Protein AF-X0ZQP8-F1 (afdb_monomer_lite)

Structure (mmCIF, N/CA/C/O backbone):
data_AF-X0ZQP8-F1
#
_entry.id   AF-X0ZQP8-F1
#
loop_
_atom_site.group_PDB
_atom_site.id
_atom_site.type_symbol
_atom_site.label_atom_id
_atom_site.label_alt_id
_atom_site.label_comp_id
_atom_site.label_asym_id
_atom_site.label_entity_id
_atom_site.label_seq_id
_atom_site.pdbx_PDB_ins_code
_atom_site.Cartn_x
_atom_site.Cartn_y
_atom_site.Cartn_z
_atom_site.occupancy
_atom_site.B_iso_or_equiv
_atom_site.auth_seq_id
_atom_site.auth_co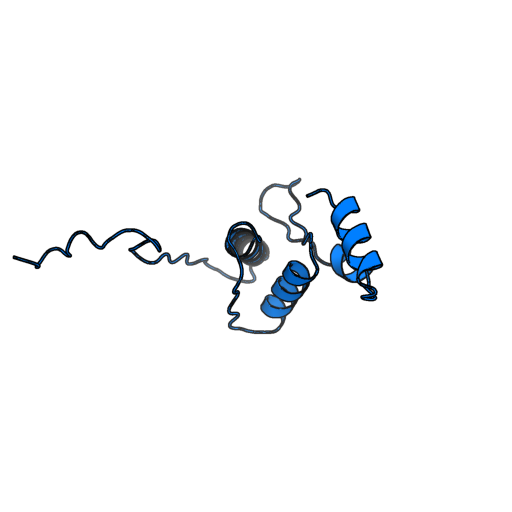mp_id
_atom_site.auth_asym_id
_atom_site.auth_atom_id
_atom_site.pdbx_PDB_model_num
ATOM 1 N N . MET A 1 1 ? 15.106 5.119 -9.609 1.00 54.66 1 MET A N 1
ATOM 2 C CA . MET A 1 1 ? 15.022 6.363 -10.407 1.00 54.66 1 MET A CA 1
ATOM 3 C C . MET A 1 1 ? 14.841 7.550 -9.468 1.00 54.66 1 MET A C 1
ATOM 5 O O . MET A 1 1 ? 14.078 7.424 -8.518 1.00 54.66 1 MET A O 1
ATOM 9 N N . SER A 1 2 ? 15.559 8.655 -9.687 1.00 72.56 2 SER A N 1
ATOM 10 C CA . SER A 1 2 ? 15.367 9.910 -8.937 1.00 72.56 2 SER A CA 1
ATOM 11 C C . SER A 1 2 ? 14.052 10.586 -9.355 1.00 72.56 2 SER A C 1
ATOM 13 O O . SER A 1 2 ? 13.713 10.537 -10.537 1.00 72.56 2 SER A O 1
ATOM 15 N N . GLN A 1 3 ? 13.338 11.225 -8.415 1.00 68.75 3 GLN A N 1
ATOM 16 C CA . GLN A 1 3 ? 12.120 12.023 -8.670 1.00 68.75 3 GLN A CA 1
ATOM 17 C C . GLN A 1 3 ? 12.337 13.012 -9.828 1.00 68.75 3 GLN A C 1
ATOM 19 O O . GLN A 1 3 ? 11.502 13.118 -10.721 1.00 68.75 3 GLN A O 1
ATOM 24 N N . VAL A 1 4 ? 13.506 13.660 -9.862 1.00 78.12 4 VAL A N 1
ATOM 25 C CA . VAL A 1 4 ? 13.888 14.636 -10.895 1.00 78.12 4 VAL A CA 1
ATOM 26 C C . VAL A 1 4 ? 13.909 14.002 -12.287 1.00 78.12 4 VAL A C 1
ATOM 28 O O . VAL A 1 4 ? 13.391 14.579 -13.236 1.00 78.12 4 VAL A O 1
ATOM 31 N N . LYS A 1 5 ? 14.435 12.776 -12.410 1.00 80.38 5 LYS A N 1
ATOM 32 C CA . LYS A 1 5 ? 14.534 12.083 -13.703 1.00 80.38 5 LYS A CA 1
ATOM 33 C C . LYS A 1 5 ? 13.150 11.782 -14.291 1.00 80.38 5 LYS A C 1
ATOM 35 O O . LYS A 1 5 ? 12.946 11.974 -15.482 1.00 80.38 5 LYS A O 1
ATOM 40 N N . TYR A 1 6 ? 12.199 11.384 -13.444 1.00 81.38 6 TYR A N 1
ATOM 41 C CA . TYR A 1 6 ? 10.825 11.108 -13.870 1.00 81.38 6 TYR A CA 1
ATOM 42 C C . TYR A 1 6 ? 10.099 12.373 -14.359 1.00 81.38 6 TYR A C 1
ATOM 44 O O . TYR A 1 6 ? 9.409 12.334 -15.374 1.00 81.38 6 TYR A O 1
ATOM 52 N N . HIS A 1 7 ? 10.294 13.513 -13.687 1.00 80.44 7 HIS A N 1
ATOM 53 C CA . HIS A 1 7 ? 9.701 14.787 -14.115 1.00 80.44 7 HIS A CA 1
ATOM 54 C C . HIS A 1 7 ? 10.252 15.251 -15.475 1.00 80.44 7 HIS A C 1
ATOM 56 O O . HIS A 1 7 ? 9.494 15.752 -16.310 1.00 80.44 7 HIS A O 1
ATOM 62 N N . VAL A 1 8 ? 11.555 15.047 -15.716 1.00 82.62 8 VAL A N 1
ATOM 63 C CA . VAL A 1 8 ? 12.202 15.368 -16.999 1.00 82.62 8 VAL A CA 1
ATOM 64 C C . VAL A 1 8 ? 11.663 14.481 -18.126 1.00 82.62 8 VAL A C 1
ATOM 66 O O . VAL A 1 8 ? 11.256 15.012 -19.156 1.00 82.62 8 VAL A O 1
ATOM 69 N N . GLU A 1 9 ? 11.577 13.162 -17.922 1.00 82.69 9 GLU A N 1
ATOM 70 C CA . GLU A 1 9 ? 11.031 12.226 -18.925 1.00 82.69 9 GLU A CA 1
ATOM 71 C C . GLU A 1 9 ? 9.587 12.562 -19.320 1.00 82.69 9 GLU A C 1
ATOM 73 O O . GLU A 1 9 ? 9.240 12.569 -20.498 1.00 82.69 9 GLU A O 1
ATOM 78 N N . MET A 1 10 ? 8.726 12.868 -18.350 1.00 79.94 10 MET A N 1
ATOM 79 C CA . MET A 1 10 ? 7.324 13.194 -18.631 1.00 79.94 10 MET A CA 1
ATOM 80 C C . MET A 1 10 ? 7.169 14.528 -19.375 1.00 79.94 10 MET A C 1
ATOM 82 O O . MET A 1 10 ? 6.330 14.629 -20.268 1.00 79.94 10 MET A O 1
ATOM 86 N N . SER A 1 11 ? 7.999 15.527 -19.048 1.00 77.12 11 SER A N 1
ATOM 87 C CA . SER A 1 11 ? 8.015 16.817 -19.754 1.00 77.12 11 SER A CA 1
ATOM 88 C C . SER A 1 11 ? 8.456 16.664 -21.213 1.00 77.12 11 SER A C 1
ATOM 90 O O . SER A 1 11 ? 7.889 17.296 -22.098 1.00 77.12 11 SER A O 1
ATOM 92 N N . GLN A 1 12 ? 9.431 15.789 -21.480 1.00 78.19 12 GLN A N 1
ATOM 93 C CA . GLN A 1 12 ? 9.905 15.496 -22.839 1.00 78.19 12 GLN A CA 1
ATOM 94 C C . GLN A 1 12 ? 8.860 14.759 -23.686 1.00 78.19 12 GLN A C 1
ATOM 96 O O . GLN A 1 12 ? 8.784 14.976 -24.891 1.00 78.19 12 GLN A O 1
ATOM 101 N N . ASN A 1 13 ? 8.009 13.945 -23.058 1.00 78.38 13 ASN A N 1
ATOM 102 C CA . ASN A 1 13 ? 6.925 13.226 -23.732 1.00 78.38 13 ASN A CA 1
ATOM 103 C C . ASN A 1 13 ? 5.685 14.097 -24.025 1.00 78.38 13 ASN A C 1
ATOM 105 O O . ASN A 1 13 ? 4.643 13.565 -24.407 1.00 78.38 13 ASN A O 1
ATOM 109 N N . ASN A 1 14 ? 5.778 15.420 -23.833 1.00 71.06 14 ASN A N 1
ATOM 110 C CA . ASN A 1 14 ? 4.719 16.405 -24.075 1.00 71.06 14 ASN A CA 1
ATOM 111 C C . ASN A 1 14 ? 3.382 16.076 -23.379 1.00 71.06 14 ASN A C 1
ATOM 113 O O . ASN A 1 14 ? 2.315 16.503 -23.822 1.00 71.06 14 ASN A O 1
ATOM 117 N N . GLN A 1 15 ? 3.428 15.305 -22.288 1.00 66.19 15 GLN A N 1
ATOM 118 C CA . GLN A 1 15 ? 2.258 15.036 -21.464 1.00 66.19 15 GLN A CA 1
ATOM 119 C C . GLN A 1 15 ? 2.166 16.121 -20.388 1.00 66.19 15 GLN A C 1
ATOM 121 O O . GLN A 1 15 ? 3.046 16.189 -19.528 1.00 66.19 15 GLN A O 1
ATOM 126 N N . PRO A 1 16 ? 1.128 16.977 -20.395 1.00 68.06 16 PRO A N 1
ATOM 127 C CA . PRO A 1 16 ? 0.924 17.924 -19.314 1.00 68.06 16 PRO A CA 1
ATOM 128 C C . PRO A 1 16 ? 0.592 17.142 -18.043 1.00 68.06 16 PRO A C 1
ATOM 130 O O . PRO A 1 16 ? -0.455 16.503 -17.933 1.00 68.06 16 PRO A O 1
ATOM 133 N N . VAL A 1 17 ? 1.513 17.169 -17.085 1.00 70.50 17 VAL A N 1
ATOM 134 C CA . VAL A 1 17 ? 1.329 16.544 -15.779 1.00 70.50 17 VAL A CA 1
ATOM 135 C C . VAL A 1 17 ? 1.071 17.629 -14.749 1.00 70.50 17 VAL A C 1
ATOM 137 O O . VAL A 1 17 ? 1.909 18.504 -14.535 1.00 70.50 17 VAL A O 1
ATOM 140 N N . ASP A 1 18 ? -0.071 17.552 -14.068 1.00 76.50 18 ASP A N 1
ATOM 141 C CA . ASP A 1 18 ? -0.279 18.350 -12.866 1.00 76.50 18 ASP A CA 1
ATOM 142 C C . ASP A 1 18 ? 0.499 17.722 -11.705 1.00 76.50 18 ASP A C 1
ATOM 144 O O . ASP A 1 18 ? 0.089 16.747 -11.073 1.00 76.50 18 ASP A O 1
ATOM 148 N N . TRP A 1 19 ? 1.665 18.293 -11.433 1.00 74.81 19 TRP A N 1
ATOM 149 C CA . TRP A 1 19 ? 2.564 17.827 -10.386 1.00 74.81 19 TRP A CA 1
ATOM 150 C C . TRP A 1 19 ? 1.972 17.979 -8.985 1.00 74.81 19 TRP A C 1
ATOM 152 O O . TRP A 1 19 ? 2.327 17.208 -8.096 1.00 74.81 19 TRP A O 1
ATOM 162 N N . LYS A 1 20 ? 1.033 18.911 -8.773 1.00 74.25 20 LYS A N 1
ATOM 163 C CA . LYS A 1 20 ? 0.392 19.097 -7.464 1.00 74.25 20 LYS A CA 1
ATOM 164 C C . LYS A 1 20 ? -0.445 17.880 -7.074 1.00 74.25 20 LYS A C 1
ATOM 166 O O . LYS A 1 20 ? -0.533 17.569 -5.889 1.00 74.25 20 LYS A O 1
ATOM 171 N N . LEU A 1 21 ? -0.992 17.154 -8.053 1.00 71.12 21 LEU A N 1
ATOM 172 C CA . LEU A 1 21 ? -1.716 15.903 -7.819 1.00 71.12 21 LEU A CA 1
ATOM 173 C C . LEU A 1 21 ? -0.819 14.806 -7.230 1.00 71.12 21 LEU A C 1
ATOM 175 O O . LEU A 1 21 ? -1.275 14.087 -6.350 1.00 71.12 21 LEU A O 1
ATOM 179 N N . LEU A 1 22 ? 0.450 14.702 -7.645 1.00 71.00 22 LEU A N 1
ATOM 180 C CA . LEU A 1 22 ? 1.376 13.689 -7.109 1.00 71.00 22 LEU A CA 1
ATOM 181 C C . LEU A 1 22 ? 1.756 13.926 -5.645 1.00 71.00 22 LEU A C 1
ATOM 183 O O . LEU A 1 22 ? 2.052 12.979 -4.921 1.00 71.00 22 LEU A O 1
ATOM 187 N N . TYR A 1 23 ? 1.768 15.182 -5.203 1.00 69.75 23 TYR A N 1
ATOM 188 C CA . TYR A 1 23 ? 2.122 15.534 -3.826 1.00 69.75 23 TYR A CA 1
ATOM 189 C C . TYR A 1 23 ? 0.911 15.605 -2.891 1.00 69.75 23 TYR A C 1
ATOM 191 O O . TYR A 1 23 ? 1.090 15.827 -1.692 1.00 69.75 23 TYR A O 1
ATOM 199 N N . LYS A 1 24 ? -0.301 15.407 -3.427 1.00 74.25 24 LYS A N 1
ATOM 200 C CA . LYS A 1 24 ? -1.558 15.499 -2.682 1.00 74.25 24 LYS A CA 1
ATOM 201 C C . LYS A 1 24 ? -1.698 14.382 -1.654 1.00 74.25 24 LYS A C 1
ATOM 203 O O . LYS A 1 24 ? -2.116 14.641 -0.530 1.00 74.25 24 LYS A O 1
ATOM 208 N N . ASP A 1 25 ? -1.352 13.156 -2.040 1.00 74.12 25 ASP A N 1
ATOM 209 C CA . ASP A 1 25 ? -1.612 11.985 -1.216 1.00 74.12 25 ASP A CA 1
ATOM 210 C C . ASP A 1 25 ? -0.396 11.548 -0.405 1.00 74.12 25 ASP A C 1
ATOM 212 O O . ASP A 1 25 ? 0.704 11.320 -0.916 1.00 74.12 25 ASP A O 1
ATOM 216 N N . VAL A 1 26 ? -0.634 11.391 0.895 1.00 74.38 26 VAL A N 1
ATOM 217 C CA . VAL A 1 26 ? 0.324 10.870 1.865 1.00 74.38 26 VAL A CA 1
ATOM 218 C C . VAL A 1 26 ? -0.327 9.703 2.573 1.00 74.38 26 VAL A C 1
ATOM 220 O O . VAL A 1 26 ? -1.394 9.842 3.167 1.00 74.38 26 VAL A O 1
ATOM 223 N N . ILE A 1 27 ? 0.318 8.545 2.502 1.00 75.75 27 ILE A N 1
ATOM 224 C CA . ILE A 1 27 ? -0.108 7.360 3.230 1.00 75.75 27 ILE A CA 1
ATOM 225 C C . ILE A 1 27 ? 0.708 7.301 4.519 1.00 75.75 27 ILE A C 1
ATOM 227 O O . ILE A 1 27 ? 1.931 7.106 4.495 1.00 75.75 27 ILE A O 1
ATOM 231 N N . TYR A 1 28 ? 0.024 7.482 5.648 1.00 68.56 28 TYR A N 1
ATOM 232 C CA . TYR A 1 28 ? 0.629 7.458 6.974 1.00 68.56 28 TYR A CA 1
ATOM 233 C C . TYR A 1 28 ? 0.588 6.047 7.553 1.00 68.56 28 TYR A C 1
ATOM 235 O O . TYR A 1 28 ? -0.461 5.536 7.933 1.00 68.56 28 TYR A O 1
ATOM 243 N N . VAL A 1 29 ? 1.754 5.424 7.686 1.00 73.00 29 VAL A N 1
ATOM 244 C CA . VAL A 1 29 ? 1.896 4.118 8.344 1.00 73.00 29 VAL A CA 1
ATOM 245 C C . VAL A 1 29 ? 2.178 4.269 9.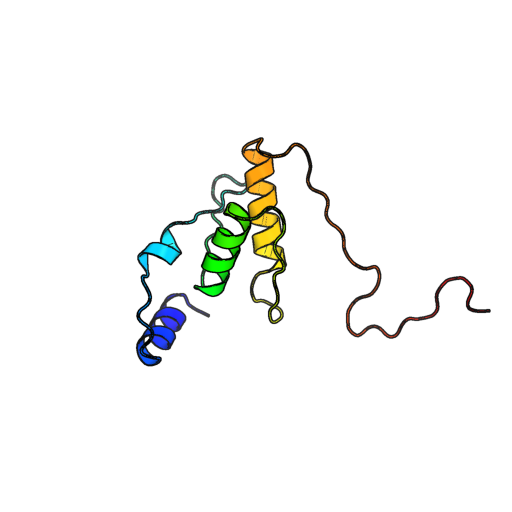849 1.00 73.00 29 VAL A C 1
ATOM 247 O O . VAL A 1 29 ? 2.262 5.373 10.395 1.00 73.00 29 VAL A O 1
ATOM 250 N N . PHE A 1 30 ? 2.255 3.145 10.568 1.00 63.31 30 PHE A N 1
ATOM 251 C CA . PHE A 1 30 ? 2.389 3.098 12.032 1.00 63.31 30 PHE A CA 1
ATOM 252 C C . PHE A 1 30 ? 3.672 3.746 12.584 1.00 63.31 30 PHE A C 1
ATOM 254 O O . PHE A 1 30 ? 3.684 4.179 13.734 1.00 63.31 30 PHE A O 1
ATOM 261 N N . LYS A 1 31 ? 4.743 3.870 11.789 1.00 68.00 31 LYS A N 1
ATOM 262 C CA . LYS A 1 31 ? 5.974 4.543 12.227 1.00 68.00 31 LYS A CA 1
ATOM 263 C C . LYS A 1 31 ? 5.833 6.058 12.044 1.00 68.00 31 LYS A C 1
ATOM 265 O O . LYS A 1 31 ? 5.656 6.513 10.917 1.00 68.00 31 LYS A O 1
ATOM 270 N N . LYS A 1 32 ? 5.942 6.804 13.151 1.00 57.94 32 LYS A N 1
ATOM 271 C CA . LYS A 1 32 ? 5.665 8.252 13.279 1.00 57.94 32 LYS A CA 1
ATOM 272 C C . LYS A 1 32 ? 6.352 9.139 12.222 1.00 57.94 32 LYS A C 1
ATOM 274 O O . LYS A 1 32 ? 5.769 10.141 11.841 1.00 57.94 32 LYS A O 1
ATOM 279 N N . ASP A 1 33 ? 7.492 8.700 11.679 1.00 58.72 33 ASP A N 1
ATOM 280 C CA . ASP A 1 33 ? 8.314 9.480 10.737 1.00 58.72 33 ASP A CA 1
ATOM 281 C C . ASP A 1 33 ? 8.489 8.826 9.355 1.00 58.72 33 ASP A C 1
ATOM 283 O O . ASP A 1 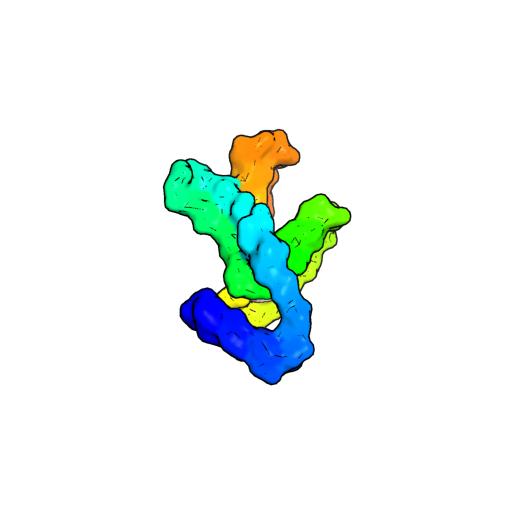33 ? 9.420 9.153 8.619 1.00 58.72 33 ASP A O 1
ATOM 287 N N . LYS A 1 34 ? 7.650 7.845 8.988 1.00 69.75 34 LYS A N 1
ATOM 288 C CA . LYS A 1 34 ? 7.747 7.194 7.672 1.00 69.75 34 LYS A CA 1
ATOM 289 C C . LYS A 1 34 ? 6.506 7.472 6.837 1.00 69.75 34 LYS A C 1
ATOM 291 O O . LYS A 1 34 ? 5.515 6.753 6.910 1.00 69.75 34 LYS A O 1
ATOM 296 N N . GLU A 1 35 ? 6.590 8.507 6.013 1.00 79.94 35 GLU A N 1
ATOM 297 C CA . GLU A 1 35 ? 5.574 8.807 5.010 1.00 79.94 35 GLU A CA 1
ATOM 298 C C . GLU A 1 35 ? 5.790 7.964 3.751 1.00 79.94 35 GLU A C 1
ATOM 300 O O . GLU A 1 35 ? 6.911 7.827 3.250 1.00 79.94 35 GLU A O 1
ATOM 305 N N . ILE A 1 36 ? 4.705 7.404 3.218 1.00 87.81 36 ILE A N 1
ATOM 306 C CA . ILE A 1 36 ? 4.706 6.737 1.919 1.00 87.81 36 ILE A CA 1
ATOM 307 C C . ILE A 1 36 ? 3.930 7.622 0.949 1.00 87.81 36 ILE A C 1
ATOM 309 O O . ILE A 1 36 ? 2.765 7.934 1.174 1.00 87.81 36 ILE A O 1
ATOM 313 N N . ARG A 1 37 ? 4.591 8.034 -0.133 1.00 87.00 37 ARG A N 1
ATOM 314 C CA . ARG A 1 37 ? 4.023 8.907 -1.165 1.00 87.00 37 ARG A CA 1
ATOM 315 C C . ARG A 1 37 ? 4.128 8.240 -2.536 1.00 87.00 37 ARG A C 1
ATOM 317 O O . ARG A 1 37 ? 5.129 7.550 -2.785 1.00 87.00 37 ARG A O 1
ATOM 324 N N . PRO A 1 38 ? 3.140 8.433 -3.423 1.00 89.06 38 PRO A N 1
ATOM 325 C CA . PRO A 1 38 ? 3.266 8.009 -4.807 1.00 89.06 38 PRO A CA 1
ATOM 326 C C . PRO A 1 38 ? 4.422 8.766 -5.472 1.00 89.06 38 PRO A C 1
ATOM 328 O O . PRO A 1 38 ? 4.641 9.951 -5.238 1.00 89.06 38 PRO A O 1
ATOM 331 N N . LYS A 1 39 ? 5.197 8.057 -6.292 1.00 88.00 39 LYS A N 1
ATOM 332 C CA . LYS A 1 39 ? 6.343 8.605 -7.039 1.00 88.00 39 LYS A CA 1
ATOM 333 C C . LYS A 1 39 ? 6.050 8.775 -8.526 1.00 88.00 39 LYS A C 1
ATOM 335 O O . LYS A 1 39 ? 6.854 9.359 -9.243 1.00 88.00 39 LYS A O 1
ATOM 340 N N . THR A 1 40 ? 4.943 8.210 -9.000 1.00 88.56 40 THR A N 1
ATOM 341 C CA . THR A 1 40 ? 4.538 8.231 -10.407 1.00 88.56 40 THR A CA 1
ATOM 342 C C . THR A 1 40 ? 3.038 8.462 -10.522 1.00 88.56 40 THR A C 1
ATOM 344 O O . THR A 1 40 ? 2.278 8.169 -9.595 1.00 88.56 40 THR A O 1
ATOM 347 N N . LEU A 1 41 ? 2.585 8.927 -11.688 1.00 87.56 41 LEU A N 1
ATOM 348 C CA . LEU A 1 41 ? 1.155 9.148 -11.935 1.00 87.56 41 LEU A CA 1
ATOM 349 C C . LEU A 1 41 ? 0.342 7.860 -11.875 1.00 87.56 41 LEU A C 1
ATOM 351 O O . LEU A 1 41 ? -0.796 7.876 -11.424 1.00 87.56 41 LEU A O 1
ATOM 355 N N . GLY A 1 42 ? 0.924 6.735 -12.296 1.00 89.44 42 GLY A N 1
ATOM 356 C CA . GLY A 1 42 ? 0.275 5.430 -12.175 1.00 89.44 42 GLY A CA 1
ATOM 357 C C . GLY A 1 42 ? 0.012 5.051 -10.717 1.00 89.44 42 GLY A C 1
ATOM 358 O O . GLY A 1 42 ? -1.055 4.536 -10.402 1.00 89.44 42 GLY A O 1
ATOM 359 N N . GLN A 1 43 ? 0.945 5.366 -9.814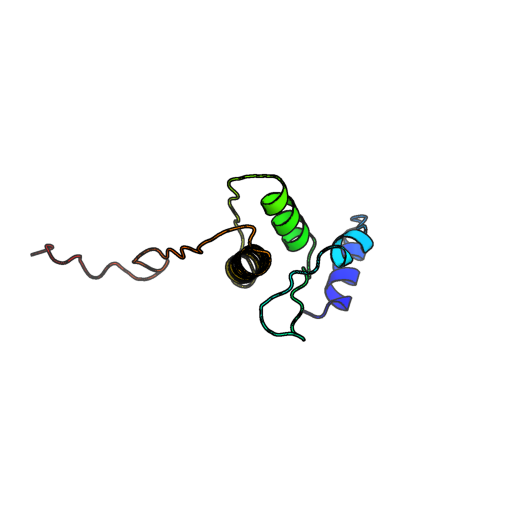 1.00 92.06 43 GLN A N 1
ATOM 360 C CA . GLN A 1 43 ? 0.765 5.137 -8.379 1.00 92.06 43 GLN A CA 1
ATOM 361 C C . GLN A 1 43 ? -0.289 6.071 -7.777 1.00 92.06 43 GLN A C 1
ATOM 363 O O . GLN A 1 43 ? -1.089 5.621 -6.965 1.00 92.06 43 GLN A O 1
ATOM 368 N N . GLN A 1 44 ? -0.336 7.337 -8.205 1.00 90.62 44 GLN A N 1
ATOM 369 C CA . GLN A 1 44 ? -1.389 8.267 -7.787 1.00 90.62 44 GLN A CA 1
ATOM 370 C C . GLN A 1 44 ? -2.771 7.783 -8.245 1.00 90.62 44 GLN A C 1
ATOM 372 O O . GLN A 1 44 ? -3.675 7.643 -7.429 1.00 90.62 44 GLN A O 1
ATOM 377 N N . LYS A 1 45 ? -2.908 7.404 -9.523 1.00 91.00 45 LYS A N 1
ATOM 378 C CA . LYS A 1 45 ? -4.142 6.810 -10.064 1.00 91.00 45 LYS A CA 1
ATOM 379 C C . LYS A 1 45 ? -4.557 5.552 -9.307 1.00 91.00 45 LYS A C 1
ATOM 381 O O . LYS A 1 45 ? -5.744 5.345 -9.087 1.00 91.00 45 LYS A O 1
ATOM 386 N N . TYR A 1 46 ? -3.594 4.723 -8.906 1.00 92.62 46 TYR A N 1
ATOM 387 C CA . TYR A 1 46 ? -3.863 3.553 -8.080 1.00 92.62 46 TYR A CA 1
ATOM 388 C C . TYR A 1 46 ? -4.469 3.950 -6.720 1.00 92.62 46 TYR A C 1
ATOM 390 O O . TYR A 1 46 ? -5.524 3.435 -6.358 1.00 92.62 46 TYR A O 1
ATOM 398 N N . ILE A 1 47 ? -3.861 4.895 -5.999 1.00 92.31 47 ILE A N 1
ATOM 399 C CA . ILE A 1 47 ? -4.384 5.374 -4.707 1.00 92.31 47 ILE A CA 1
ATOM 400 C C . ILE A 1 47 ? -5.790 5.969 -4.872 1.00 92.31 47 ILE A C 1
ATOM 402 O O . ILE A 1 47 ? -6.695 5.642 -4.105 1.00 92.31 47 ILE A O 1
ATOM 406 N N . ASP A 1 48 ? -5.995 6.794 -5.900 1.00 92.06 48 ASP A N 1
ATOM 407 C CA . ASP A 1 48 ? -7.299 7.388 -6.204 1.00 92.06 48 ASP A CA 1
ATOM 408 C C . ASP A 1 48 ? -8.362 6.333 -6.533 1.00 92.06 48 ASP A C 1
ATOM 410 O O . ASP A 1 48 ? -9.522 6.494 -6.155 1.00 92.06 48 ASP A O 1
ATOM 414 N N . ALA A 1 49 ? -7.984 5.251 -7.222 1.00 94.88 49 ALA A N 1
ATOM 415 C CA . ALA A 1 49 ? -8.891 4.149 -7.518 1.00 94.88 49 ALA A CA 1
ATOM 416 C C . ALA A 1 49 ? -9.339 3.435 -6.237 1.00 94.88 49 ALA A C 1
ATOM 418 O O . ALA A 1 49 ? -10.530 3.175 -6.093 1.00 94.88 49 ALA A O 1
ATOM 419 N N . VAL A 1 50 ? -8.429 3.181 -5.289 1.00 94.00 50 VAL A N 1
ATOM 420 C CA . VAL A 1 50 ? -8.768 2.531 -4.006 1.00 94.00 50 VAL A CA 1
ATOM 421 C C . VAL A 1 50 ? -9.732 3.375 -3.177 1.00 94.00 50 VAL A C 1
ATOM 423 O O . VAL A 1 50 ? -10.631 2.836 -2.552 1.00 94.00 50 VAL A O 1
ATOM 426 N N . LYS A 1 51 ? -9.604 4.705 -3.208 1.00 90.75 51 LYS A N 1
ATOM 427 C CA . LYS A 1 51 ? -10.511 5.604 -2.474 1.00 90.75 51 LYS A CA 1
ATOM 428 C C . LYS A 1 51 ? -11.931 5.668 -3.043 1.00 90.75 51 LYS A C 1
ATOM 430 O O . LYS A 1 51 ? -12.832 6.129 -2.354 1.00 90.75 51 LYS A O 1
ATOM 435 N N . LYS A 1 52 ? -12.114 5.314 -4.318 1.00 95.44 52 LYS A N 1
ATOM 436 C CA . LYS A 1 52 ? -13.374 5.511 -5.057 1.00 95.44 52 LYS A CA 1
ATOM 437 C C . LYS A 1 52 ? -14.130 4.217 -5.342 1.00 95.44 52 LYS A C 1
ATOM 439 O O . LYS A 1 52 ? -15.253 4.296 -5.824 1.00 95.44 52 LYS A O 1
ATOM 444 N N . ASN A 1 53 ? -13.510 3.060 -5.125 1.00 96.69 53 ASN A N 1
ATOM 445 C CA . ASN A 1 53 ? -14.058 1.768 -5.521 1.00 96.69 53 ASN A CA 1
ATOM 446 C C . ASN A 1 53 ? -13.841 0.740 -4.412 1.00 96.69 53 ASN A C 1
ATOM 448 O O . ASN A 1 53 ? -12.764 0.698 -3.820 1.00 96.69 53 ASN A O 1
ATOM 452 N N . ASP A 1 54 ? -14.815 -0.147 -4.218 1.00 95.06 54 ASP A N 1
ATOM 453 C CA . ASP A 1 54 ? -14.723 -1.237 -3.238 1.00 95.06 54 ASP A CA 1
ATOM 454 C C . ASP A 1 54 ? -13.705 -2.314 -3.651 1.00 95.06 54 ASP A C 1
ATOM 456 O O . ASP A 1 54 ? -13.064 -2.943 -2.810 1.00 95.06 54 ASP A O 1
ATOM 460 N N . ILE A 1 55 ? -13.539 -2.532 -4.963 1.00 96.19 55 ILE A N 1
ATOM 461 C CA . ILE A 1 55 ? -12.636 -3.537 -5.536 1.00 96.19 55 ILE A CA 1
ATOM 462 C C . ILE A 1 55 ? -11.748 -2.877 -6.591 1.00 96.19 55 ILE A C 1
ATOM 464 O O . ILE A 1 55 ? -12.233 -2.220 -7.511 1.00 96.19 55 ILE A O 1
ATOM 468 N N . VAL A 1 56 ? -10.433 -3.091 -6.486 1.00 96.44 56 VAL A N 1
ATOM 469 C CA . VAL A 1 56 ? -9.440 -2.545 -7.420 1.00 96.44 56 VAL A CA 1
ATOM 470 C C . VAL A 1 56 ? -8.475 -3.634 -7.873 1.00 96.44 56 VAL A C 1
ATOM 472 O O . VAL A 1 56 ? -7.754 -4.220 -7.068 1.00 96.44 56 VAL A O 1
ATOM 475 N N . PHE A 1 57 ? -8.404 -3.848 -9.187 1.00 96.00 57 PHE A N 1
ATOM 476 C CA . PHE A 1 57 ? -7.378 -4.678 -9.813 1.00 96.00 57 PHE A CA 1
ATOM 477 C C . PHE A 1 57 ? -6.193 -3.812 -10.228 1.00 96.00 57 PHE A C 1
ATOM 479 O O . PHE A 1 57 ? -6.349 -2.814 -10.930 1.00 96.00 57 PHE A O 1
ATOM 486 N N . VAL A 1 58 ? -4.990 -4.207 -9.816 1.00 94.12 58 VAL A N 1
ATOM 487 C CA . VAL A 1 58 ? -3.760 -3.470 -10.119 1.00 94.12 58 VAL A CA 1
ATOM 488 C C . VAL A 1 58 ? -2.824 -4.369 -10.905 1.00 94.12 58 VAL A C 1
ATOM 490 O O . VAL A 1 58 ? -2.297 -5.349 -10.381 1.00 94.12 58 VAL A O 1
ATOM 493 N N . ILE A 1 59 ? -2.576 -4.004 -12.157 1.00 93.56 59 ILE A N 1
ATOM 494 C CA . ILE A 1 59 ? -1.699 -4.746 -13.063 1.00 93.56 59 ILE A CA 1
ATOM 495 C C . ILE A 1 59 ? -0.463 -3.897 -13.344 1.00 93.56 59 ILE A C 1
ATOM 497 O O . ILE A 1 59 ? -0.536 -2.676 -13.476 1.00 93.56 59 ILE A O 1
ATOM 501 N N . GLY A 1 60 ? 0.701 -4.535 -13.420 1.00 89.62 60 GLY A N 1
ATOM 502 C CA . GLY A 1 60 ? 1.921 -3.862 -13.843 1.00 89.62 60 GLY A CA 1
ATOM 503 C C . GLY A 1 60 ? 3.182 -4.678 -13.572 1.00 89.62 60 GLY A C 1
ATOM 504 O O . GLY A 1 60 ? 3.124 -5.663 -12.832 1.00 89.62 60 GLY A O 1
ATOM 505 N N . PRO A 1 61 ? 4.336 -4.251 -14.107 1.00 90.75 61 PRO A N 1
ATOM 506 C CA . PRO A 1 61 ? 5.613 -4.947 -13.942 1.00 90.75 61 PRO A CA 1
ATOM 507 C C . PRO A 1 61 ? 6.048 -5.111 -12.481 1.00 90.75 61 PRO A C 1
ATOM 509 O O . PRO A 1 61 ? 5.556 -4.421 -11.580 1.00 90.75 61 PRO A O 1
ATOM 512 N N . ALA A 1 62 ? 6.990 -6.017 -12.224 1.00 87.75 62 ALA A N 1
ATOM 513 C CA . ALA A 1 62 ? 7.642 -6.118 -10.920 1.00 87.75 62 ALA A CA 1
ATOM 514 C C . ALA A 1 62 ? 8.306 -4.779 -10.530 1.00 87.75 62 ALA A C 1
ATOM 516 O O . ALA A 1 62 ? 8.735 -4.006 -11.383 1.00 87.75 62 ALA A O 1
ATOM 517 N N . GLY A 1 63 ? 8.342 -4.469 -9.231 1.00 87.06 63 GLY A N 1
ATOM 518 C CA . GLY A 1 63 ? 8.982 -3.246 -8.722 1.00 87.06 63 GLY A CA 1
ATOM 519 C C . GLY A 1 63 ? 8.178 -1.942 -8.863 1.00 87.06 63 GLY A C 1
ATOM 520 O O . GLY A 1 63 ? 8.614 -0.912 -8.357 1.00 87.06 63 GLY A O 1
ATOM 521 N N . THR A 1 64 ? 6.979 -1.954 -9.458 1.00 90.12 64 THR A N 1
ATOM 522 C CA . THR A 1 64 ? 6.145 -0.739 -9.615 1.00 90.12 64 THR A CA 1
ATOM 523 C C . THR A 1 64 ? 5.355 -0.328 -8.368 1.00 90.12 64 THR A C 1
ATOM 525 O O . THR A 1 64 ? 4.659 0.687 -8.382 1.00 90.12 64 THR A O 1
ATOM 528 N N . GLY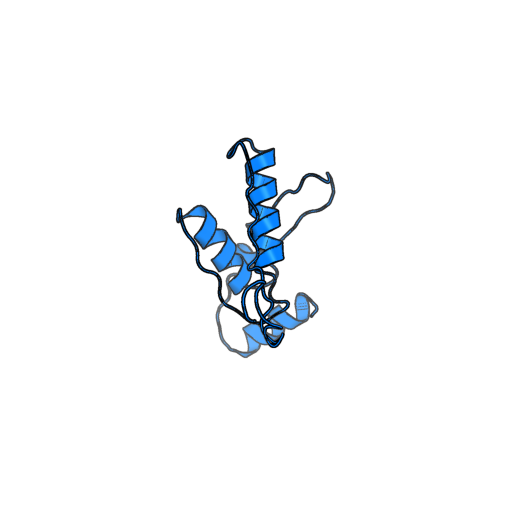 A 1 65 ? 5.480 -1.075 -7.268 1.00 90.69 65 GLY A N 1
ATOM 529 C CA . GLY A 1 65 ? 4.909 -0.707 -5.970 1.00 90.69 65 GLY A CA 1
ATOM 530 C C . GLY A 1 65 ? 3.481 -1.193 -5.708 1.00 90.69 65 GLY A C 1
ATOM 531 O O . GLY A 1 65 ? 2.919 -0.787 -4.702 1.00 90.69 65 GLY A O 1
ATOM 532 N N . LYS A 1 66 ? 2.918 -2.078 -6.546 1.00 94.38 66 LYS A N 1
ATOM 533 C CA . LYS A 1 66 ? 1.550 -2.627 -6.397 1.00 94.38 66 LYS A CA 1
ATOM 534 C C . LYS A 1 66 ? 1.283 -3.163 -4.983 1.00 94.38 66 LYS A C 1
ATOM 536 O O . LYS A 1 66 ? 0.451 -2.625 -4.267 1.00 94.38 66 LYS A O 1
ATOM 541 N N . THR A 1 67 ? 2.060 -4.158 -4.552 1.00 92.62 67 THR A N 1
ATOM 542 C CA . THR A 1 67 ? 1.921 -4.774 -3.222 1.00 92.62 67 THR A CA 1
ATOM 543 C C . THR A 1 67 ? 2.295 -3.808 -2.101 1.00 92.62 67 THR A C 1
ATOM 545 O O . THR A 1 67 ? 1.614 -3.736 -1.086 1.00 92.62 67 THR A O 1
ATOM 548 N N . TYR A 1 68 ? 3.364 -3.029 -2.288 1.00 91.88 68 TYR A N 1
ATOM 549 C CA . TYR A 1 68 ? 3.856 -2.107 -1.264 1.00 91.88 68 TYR A CA 1
ATOM 550 C C . TYR A 1 68 ? 2.835 -1.011 -0.928 1.00 91.88 68 TYR A C 1
ATOM 552 O O . TYR A 1 68 ? 2.566 -0.753 0.243 1.00 91.88 68 TYR A O 1
ATOM 560 N N . LEU A 1 69 ? 2.242 -0.390 -1.950 1.00 92.81 69 LEU A N 1
ATOM 561 C CA . LEU A 1 69 ? 1.217 0.634 -1.778 1.00 92.81 69 LEU A CA 1
ATOM 562 C C . LEU A 1 69 ? -0.100 0.034 -1.269 1.00 92.81 69 LEU A C 1
ATOM 564 O O . LEU A 1 69 ? -0.701 0.639 -0.390 1.00 92.81 69 LEU A O 1
ATOM 568 N N . ALA A 1 70 ? -0.497 -1.164 -1.720 1.00 93.50 70 ALA A N 1
ATOM 569 C CA . ALA A 1 70 ? -1.673 -1.863 -1.188 1.00 93.50 70 ALA A CA 1
ATOM 570 C C . ALA A 1 70 ? -1.592 -2.034 0.332 1.00 93.50 70 ALA A C 1
ATOM 572 O O . ALA A 1 70 ? -2.504 -1.657 1.066 1.00 93.50 70 ALA A O 1
ATOM 573 N N . VAL A 1 71 ? -0.455 -2.549 0.805 1.00 92.94 71 VAL A N 1
ATOM 574 C CA . VAL A 1 71 ? -0.204 -2.760 2.233 1.00 92.94 71 VAL A CA 1
ATOM 575 C C . VAL A 1 71 ? -0.160 -1.428 2.979 1.00 92.94 71 VAL A C 1
ATOM 577 O O . VAL A 1 71 ? -0.735 -1.320 4.057 1.00 92.94 71 VAL A O 1
ATOM 580 N N . ALA A 1 72 ? 0.478 -0.399 2.416 1.00 92.44 72 ALA A N 1
ATOM 581 C CA . ALA A 1 72 ? 0.525 0.922 3.038 1.00 92.44 72 ALA A CA 1
ATOM 582 C C . ALA A 1 72 ? -0.881 1.512 3.243 1.00 92.44 72 ALA A C 1
ATOM 584 O O . ALA A 1 72 ? -1.179 2.001 4.333 1.00 92.44 72 ALA A O 1
ATOM 585 N N . ILE A 1 73 ? -1.742 1.439 2.222 1.00 92.62 73 ILE A N 1
ATOM 586 C CA . ILE A 1 73 ? -3.124 1.930 2.286 1.00 92.62 73 ILE A CA 1
ATOM 587 C C . ILE A 1 73 ? -3.915 1.140 3.334 1.00 92.62 73 ILE A C 1
ATOM 589 O O . ILE A 1 73 ? -4.534 1.744 4.205 1.00 92.62 73 ILE A O 1
ATOM 593 N N . ALA A 1 74 ? -3.829 -0.194 3.314 1.00 93.69 74 ALA A N 1
ATOM 594 C CA . ALA A 1 74 ? -4.528 -1.049 4.273 1.00 93.69 74 ALA A CA 1
ATOM 595 C C . ALA A 1 74 ? -4.106 -0.767 5.727 1.00 93.69 74 ALA A C 1
ATOM 597 O O . ALA A 1 74 ? -4.950 -0.676 6.617 1.00 93.69 74 ALA A O 1
ATOM 598 N N . LEU A 1 75 ? -2.805 -0.574 5.975 1.00 92.62 75 LEU A N 1
ATOM 599 C CA . LEU A 1 75 ? -2.294 -0.206 7.298 1.00 92.62 75 LEU A CA 1
ATOM 600 C C . LEU A 1 75 ? -2.781 1.179 7.741 1.00 92.62 75 LEU A C 1
ATOM 602 O O . LEU A 1 75 ? -3.069 1.360 8.922 1.00 92.62 75 LEU A O 1
ATOM 606 N N . SER A 1 76 ? -2.875 2.142 6.819 1.00 90.94 76 SER A N 1
ATOM 607 C CA . SER A 1 76 ? -3.430 3.469 7.108 1.00 90.94 76 SER A CA 1
ATOM 608 C C . SER A 1 76 ? -4.905 3.375 7.499 1.00 90.94 76 SER A C 1
ATOM 610 O O . SER A 1 76 ? -5.289 3.944 8.516 1.00 90.94 76 SER A O 1
ATOM 612 N N . ALA A 1 77 ? -5.704 2.607 6.753 1.00 92.38 77 ALA A N 1
ATOM 613 C CA . ALA A 1 77 ? -7.118 2.381 7.053 1.00 92.38 77 ALA A CA 1
ATOM 614 C C . ALA A 1 77 ? -7.306 1.720 8.430 1.00 92.38 77 ALA A C 1
ATOM 616 O O . ALA A 1 77 ? -8.106 2.179 9.244 1.00 92.38 77 ALA A O 1
ATOM 617 N N . LEU A 1 78 ? -6.501 0.697 8.744 1.00 92.81 78 LEU A N 1
ATOM 618 C CA . LEU A 1 78 ? -6.522 0.036 10.053 1.00 92.81 78 LEU A CA 1
ATOM 619 C C . LEU A 1 78 ? -6.160 1.009 11.186 1.00 92.81 78 LEU A C 1
ATOM 621 O O . LEU A 1 78 ? -6.824 1.050 12.219 1.00 92.81 78 LEU A O 1
ATOM 625 N N . LYS A 1 79 ? -5.121 1.831 10.995 1.00 89.62 79 LYS A N 1
ATOM 626 C CA . LYS A 1 79 ? -4.689 2.839 11.976 1.00 89.62 79 LYS A CA 1
ATOM 627 C C . LYS A 1 79 ? -5.762 3.904 12.220 1.00 89.62 79 LYS A C 1
ATOM 629 O O . LYS A 1 79 ? -5.951 4.323 13.360 1.00 89.62 79 LYS A O 1
ATOM 634 N N . ASN A 1 80 ? -6.455 4.321 11.164 1.00 90.94 80 ASN A N 1
ATOM 635 C CA . ASN A 1 80 ? -7.546 5.290 11.220 1.00 90.94 80 ASN A CA 1
ATOM 636 C C . ASN A 1 80 ? -8.868 4.684 11.718 1.00 90.94 80 ASN A C 1
ATOM 638 O O . ASN A 1 80 ? -9.846 5.415 11.848 1.00 90.94 80 ASN A O 1
ATOM 642 N N . LYS A 1 81 ? -8.898 3.378 12.029 1.00 94.06 81 LYS A N 1
ATOM 643 C CA . LYS A 1 81 ? -10.105 2.627 12.415 1.00 94.06 81 LYS A CA 1
ATOM 644 C C . LYS A 1 81 ? -11.198 2.639 11.338 1.00 94.06 81 LYS A C 1
ATOM 646 O O . LYS A 1 81 ? -12.377 2.537 11.650 1.00 94.06 81 LYS A O 1
ATOM 651 N N . GLU A 1 82 ? -10.802 2.762 1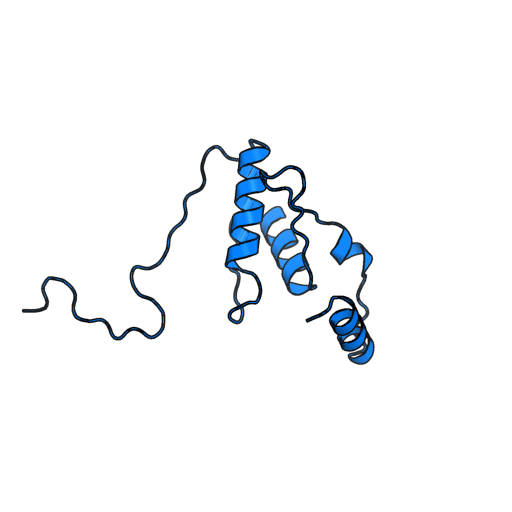0.075 1.00 94.38 82 GLU A N 1
ATOM 652 C CA . GLU A 1 82 ? -11.695 2.615 8.918 1.00 94.38 82 GLU A CA 1
ATOM 653 C C . GLU A 1 82 ? -12.010 1.131 8.654 1.00 94.38 82 GLU A C 1
ATOM 655 O O . GLU A 1 82 ? -13.029 0.808 8.051 1.00 94.38 82 GLU A O 1
ATOM 660 N N . VAL A 1 83 ? -11.141 0.225 9.124 1.00 95.31 83 VAL A N 1
ATOM 661 C CA . VAL A 1 83 ? -11.317 -1.233 9.070 1.00 95.31 83 VAL A CA 1
ATOM 662 C C . VAL A 1 83 ? -10.854 -1.880 10.376 1.00 95.31 83 VAL A C 1
ATOM 664 O O . VAL A 1 83 ? -9.929 -1.383 11.018 1.00 95.31 83 VAL A O 1
ATOM 667 N N . ASP A 1 84 ? -11.436 -3.029 10.726 1.00 97.44 84 ASP A N 1
ATOM 668 C CA . ASP A 1 84 ? -11.083 -3.773 11.949 1.00 97.44 84 ASP A CA 1
ATOM 669 C C . ASP A 1 84 ? -9.958 -4.800 11.745 1.00 97.44 84 ASP A C 1
ATOM 671 O O . ASP A 1 84 ? -9.277 -5.198 12.691 1.00 97.44 84 ASP A O 1
ATOM 675 N N . ARG A 1 85 ? -9.768 -5.280 10.509 1.00 96.62 85 ARG A N 1
ATOM 676 C CA . ARG A 1 85 ? -8.812 -6.350 10.187 1.00 96.62 85 ARG A CA 1
ATOM 677 C C . ARG A 1 85 ? -8.292 -6.258 8.758 1.00 96.62 85 ARG A C 1
ATOM 679 O O . ARG A 1 85 ? -9.009 -5.848 7.852 1.00 96.62 85 ARG A O 1
ATOM 686 N N . ILE A 1 86 ? -7.060 -6.723 8.555 1.00 96.12 86 ILE A N 1
ATOM 687 C CA . ILE A 1 86 ? -6.433 -6.874 7.236 1.00 96.12 86 ILE A CA 1
ATOM 688 C C . ILE A 1 86 ? -6.256 -8.367 6.959 1.00 96.12 86 ILE A C 1
ATOM 690 O O . ILE A 1 86 ? -5.770 -9.105 7.816 1.00 96.12 86 ILE A O 1
ATOM 694 N N . ILE A 1 87 ? -6.630 -8.811 5.760 1.00 96.56 87 ILE A N 1
ATOM 695 C CA . ILE A 1 87 ? -6.413 -10.183 5.292 1.00 96.56 87 ILE A CA 1
ATOM 696 C C . ILE A 1 87 ? -5.451 -10.123 4.108 1.00 96.56 87 ILE A C 1
ATOM 698 O O . ILE A 1 87 ? -5.723 -9.452 3.116 1.00 96.56 87 ILE A O 1
ATOM 702 N N . LEU A 1 88 ? -4.318 -10.817 4.220 1.00 94.56 88 LEU A N 1
ATOM 703 C CA . LEU A 1 88 ? -3.339 -10.951 3.146 1.00 94.56 88 LEU A CA 1
ATOM 704 C C . LEU A 1 88 ? -3.407 -12.371 2.598 1.00 94.56 88 LEU A C 1
ATOM 706 O O . LEU A 1 88 ? -3.243 -13.335 3.343 1.00 94.56 88 LEU A O 1
ATOM 710 N N . VAL A 1 89 ? -3.632 -12.485 1.294 1.00 93.12 89 VAL A N 1
ATOM 711 C CA . VAL A 1 89 ? -3.663 -13.766 0.590 1.00 93.12 89 VAL A CA 1
ATOM 712 C C . VAL A 1 89 ? -2.548 -13.765 -0.443 1.00 93.12 89 VAL A C 1
ATOM 714 O O . VAL A 1 89 ? -2.359 -12.785 -1.165 1.00 93.12 89 VAL A O 1
ATOM 717 N N . ARG A 1 90 ? -1.811 -14.870 -0.511 1.00 89.12 90 ARG A N 1
ATOM 718 C CA . ARG A 1 90 ? -0.875 -15.163 -1.597 1.00 89.12 90 ARG A CA 1
ATOM 719 C C . ARG A 1 90 ? -1.276 -16.492 -2.240 1.00 89.12 90 ARG A C 1
ATOM 721 O O . ARG A 1 90 ? -1.713 -17.380 -1.505 1.00 89.12 90 ARG A O 1
ATOM 728 N N . PRO A 1 91 ? -1.150 -16.647 -3.567 1.00 84.56 91 PRO A N 1
ATOM 729 C CA . PRO A 1 91 ? -1.284 -17.960 -4.182 1.00 84.56 91 PRO A CA 1
ATOM 730 C C . PRO A 1 91 ? -0.201 -18.900 -3.632 1.00 84.56 91 PRO A C 1
ATOM 732 O O . PRO A 1 91 ? 0.878 -18.453 -3.241 1.00 84.56 91 PRO A O 1
ATOM 735 N N . ALA A 1 92 ? -0.496 -20.199 -3.593 1.00 76.56 92 ALA A N 1
ATOM 736 C CA . ALA A 1 92 ? 0.437 -21.215 -3.101 1.00 76.56 92 ALA A CA 1
ATOM 737 C C . ALA A 1 92 ? 1.650 -21.427 -4.027 1.00 76.56 92 ALA A C 1
ATOM 739 O O . ALA A 1 92 ? 2.628 -22.035 -3.610 1.00 76.56 92 ALA A O 1
ATOM 740 N N . VAL A 1 93 ? 1.580 -20.922 -5.261 1.00 76.44 93 VAL A N 1
ATOM 741 C CA . VAL A 1 93 ? 2.558 -21.150 -6.327 1.00 76.44 93 VAL A CA 1
ATOM 742 C C . VAL A 1 93 ? 2.997 -19.797 -6.877 1.00 76.44 93 VAL A C 1
ATOM 744 O O . VAL A 1 93 ? 2.152 -18.950 -7.186 1.00 76.44 93 VAL A O 1
ATOM 747 N N . GLU A 1 94 ? 4.306 -19.577 -6.987 1.00 76.19 94 GLU A N 1
ATOM 748 C CA . GLU A 1 94 ? 4.853 -18.388 -7.641 1.00 76.19 94 GLU A CA 1
ATOM 749 C C . GLU A 1 94 ? 4.924 -18.582 -9.161 1.00 76.19 94 GLU A C 1
ATOM 751 O O . GLU A 1 94 ? 5.119 -19.685 -9.672 1.00 76.19 94 GLU A O 1
ATOM 756 N N . ALA A 1 95 ? 4.752 -17.492 -9.913 1.00 62.94 95 ALA A N 1
ATOM 757 C CA . ALA A 1 95 ? 4.855 -17.526 -11.367 1.00 62.94 95 ALA A CA 1
ATOM 758 C C . ALA A 1 95 ? 6.294 -17.883 -11.779 1.00 62.94 95 ALA A C 1
ATOM 760 O O . ALA A 1 95 ? 7.189 -17.046 -11.679 1.00 62.94 95 ALA A O 1
ATOM 761 N N . GLY A 1 96 ? 6.498 -19.115 -12.249 1.00 63.09 96 GLY A N 1
ATOM 762 C CA . GLY A 1 96 ? 7.796 -19.613 -12.715 1.00 63.09 96 GLY A CA 1
ATOM 763 C C . GLY A 1 96 ? 8.307 -20.854 -11.985 1.00 63.09 96 GLY A C 1
ATOM 764 O O . GLY A 1 96 ? 9.231 -21.488 -12.488 1.00 63.09 96 GLY A O 1
ATOM 765 N N . GLU A 1 97 ? 7.701 -21.253 -10.864 1.00 58.28 97 GLU A N 1
ATOM 766 C CA . GLU A 1 97 ? 7.971 -22.575 -10.295 1.00 58.28 97 GLU A CA 1
ATOM 767 C C . GLU A 1 97 ? 7.146 -23.630 -11.037 1.00 58.28 97 GLU A C 1
ATOM 769 O O . GLU A 1 97 ? 5.922 -23.536 -11.148 1.00 58.28 97 GLU A O 1
ATOM 774 N N . SER A 1 98 ? 7.831 -24.633 -11.594 1.00 59.41 98 SER A N 1
ATOM 775 C CA . SER A 1 98 ? 7.163 -25.831 -12.100 1.00 59.41 98 SER A CA 1
ATOM 776 C C . SER A 1 98 ? 6.567 -26.543 -10.899 1.00 59.41 98 SER A C 1
ATOM 778 O O . SER A 1 98 ? 7.298 -26.853 -9.962 1.00 59.41 98 SER A O 1
ATOM 780 N N . LEU A 1 99 ? 5.251 -26.751 -10.916 1.00 56.56 99 LEU A N 1
ATOM 781 C CA . LEU A 1 99 ? 4.524 -27.480 -9.886 1.00 56.56 99 LEU A CA 1
ATOM 782 C C . LEU A 1 99 ? 5.212 -28.842 -9.689 1.00 56.56 99 LEU A C 1
ATOM 784 O O . LEU A 1 99 ? 5.023 -29.766 -10.477 1.00 56.56 99 LEU A O 1
ATOM 788 N N . GLY A 1 100 ? 6.058 -28.964 -8.669 1.00 59.72 100 GLY A N 1
ATOM 789 C CA . GLY A 1 100 ? 6.354 -30.262 -8.093 1.00 59.72 100 GLY A CA 1
ATOM 790 C C . GLY A 1 100 ? 5.043 -30.719 -7.480 1.00 59.72 100 GLY A C 1
ATOM 791 O O . GLY A 1 100 ? 4.600 -30.101 -6.518 1.00 59.72 100 GLY A O 1
ATOM 792 N N . TYR A 1 101 ? 4.406 -31.669 -8.160 1.00 59.34 101 TYR A N 1
ATOM 793 C CA . TYR A 1 101 ? 3.190 -32.414 -7.839 1.00 59.34 101 TYR A CA 1
ATOM 794 C C . TYR A 1 101 ? 2.528 -32.168 -6.467 1.00 59.34 101 TYR A C 1
ATOM 796 O O . TYR A 1 101 ? 3.169 -32.139 -5.414 1.00 59.34 101 TYR A O 1
ATOM 804 N N . LEU A 1 102 ? 1.199 -32.058 -6.483 1.00 56.56 102 LEU A N 1
ATOM 805 C CA . LEU A 1 102 ? 0.389 -31.970 -5.271 1.00 56.56 102 LEU A CA 1
ATOM 806 C C . LEU A 1 102 ? 0.460 -33.309 -4.503 1.00 56.56 102 LEU A C 1
ATOM 808 O O . LEU A 1 102 ? 0.667 -34.365 -5.106 1.00 56.56 102 LEU A O 1
ATOM 812 N N . PRO A 1 103 ? 0.264 -33.320 -3.169 1.00 45.62 103 PRO A N 1
ATOM 813 C CA . PRO A 1 103 ? 0.142 -34.568 -2.420 1.00 45.62 103 PRO A CA 1
ATOM 814 C C . PRO A 1 103 ? -1.085 -35.341 -2.934 1.00 45.62 103 PRO A C 1
ATOM 816 O O . PRO A 1 103 ? -2.218 -34.939 -2.668 1.00 45.62 103 PRO A O 1
ATOM 819 N N . GLY A 1 104 ? -0.852 -36.408 -3.705 1.00 65.06 104 GLY A N 1
ATOM 820 C CA . GLY A 1 104 ? -1.890 -37.169 -4.414 1.00 65.06 104 GLY A CA 1
ATOM 821 C C . GLY A 1 104 ? -1.547 -37.565 -5.857 1.00 65.06 104 GLY A C 1
ATOM 822 O O . GLY A 1 104 ? -2.317 -38.301 -6.459 1.00 65.06 104 GLY A O 1
ATOM 823 N N . ASP A 1 105 ? -0.411 -37.126 -6.409 1.00 57.50 105 ASP A N 1
ATOM 824 C CA . ASP A 1 105 ? 0.032 -37.509 -7.763 1.00 57.50 105 ASP A CA 1
ATOM 825 C C . ASP A 1 105 ? 0.839 -38.836 -7.830 1.00 57.50 105 ASP A C 1
ATOM 827 O O . ASP A 1 105 ? 1.697 -39.009 -8.699 1.00 57.50 105 ASP A O 1
ATOM 831 N N . LEU A 1 106 ? 0.556 -39.794 -6.935 1.00 46.56 106 LEU A N 1
ATOM 832 C CA . LEU A 1 106 ? 0.925 -41.217 -7.056 1.00 46.56 106 LEU A CA 1
ATOM 833 C C . LEU A 1 106 ? -0.229 -42.107 -6.585 1.00 46.56 106 LEU A C 1
ATOM 835 O O . LEU A 1 106 ? -0.720 -41.869 -5.457 1.00 46.56 106 LEU A O 1
#

Radius of gyration: 17.94 Å; chains: 1; bounding box: 30×60×37 Å

Foldseek 3Di:
DDLVVQVVVCVVVVNDDPVVLQVVDWQDAPPPPDIDGQSDPLLSVQVVCVVVDPDDDDDDDPPNCPVVSVVSNVRSCCVVVVDVDDDDDDDPDDPPDDPPDDVPPD

Organism: NCBI:txid412755

InterPro domains:
  IPR003714 PhoH-like protein [PF02562] (36-106)
  IPR027417 P-loop containing nucleoside triphosphate hydrolase [G3DSA:3.40.50.300] (32-106)
  IPR027417 P-loop containing nucleoside triphosphate hydrolase [SSF52540] (13-105)
  IPR051451 PhoH2-like [PTHR30473] (3-106)

pLDDT: mean 81.43, std 13.24, range [45.62, 97.44]

Sequence (106 aa):
MSQVKYHVEMSQNNQPVDWKLLYKDVIYVFKKDKEIRPKTLGQQKYIDAVKKNDIVFVIGPAGTGKTYLAVAIALSALKNKEVDRIILVRPAVEAGESLGYLPGDL

Secondary structure (DSSP, 8-state):
--HHHHHHHHHHTT----HHHHTT--EE-SSTT-EE---SHHHHHHHHHHHH-S-------TTSSHHHHHHHHHHHHHHTTS-S-------SS-TT------TT--